Protein AF-A0A952D8H9-F1 (afdb_monomer)

Nearest PDB structures (foldseek):
  8oxl-assembly2_A  TM=5.268E-01  e=3.292E+00  Blumeria hordei DH14
  8xb5-assembly1_A  TM=4.236E-01  e=2.931E+00  Acinetobacter phage SH-Ab 15497

Foldseek 3Di:
DPPPDDDFDQWDCDPNDTFGWPDKDDQDWDWDDPPDPDTDIWGWIFTDGPVDPWIFIWTADPVGIDTPGTDD

Structure (mmCIF, N/CA/C/O backbone):
data_AF-A0A952D8H9-F1
#
_entry.id   AF-A0A952D8H9-F1
#
loop_
_atom_site.group_PDB
_atom_site.id
_atom_site.type_symbol
_atom_site.label_atom_id
_atom_site.label_alt_id
_atom_site.label_comp_id
_atom_site.label_asym_id
_atom_site.label_entity_id
_atom_site.label_seq_id
_atom_site.pdbx_PDB_ins_code
_atom_site.Cartn_x
_atom_site.Cartn_y
_atom_site.Cartn_z
_atom_site.occupancy
_atom_site.B_iso_or_equiv
_atom_site.auth_seq_id
_atom_site.auth_comp_id
_atom_site.auth_asym_id
_atom_site.auth_atom_id
_atom_site.pdbx_PDB_model_num
ATOM 1 N N . MET A 1 1 ? -0.139 -8.777 -25.077 1.00 36.22 1 MET A N 1
ATOM 2 C CA . MET A 1 1 ? -1.412 -8.674 -24.329 1.00 36.22 1 MET A CA 1
ATOM 3 C C . MET A 1 1 ? -1.063 -8.310 -22.898 1.00 36.22 1 MET A C 1
ATOM 5 O O . MET A 1 1 ? -0.599 -9.170 -22.164 1.00 36.22 1 MET A O 1
ATOM 9 N N . ILE A 1 2 ? -1.136 -7.029 -22.538 1.00 44.53 2 ILE A N 1
ATOM 10 C CA . ILE A 1 2 ? -0.774 -6.584 -21.189 1.00 44.53 2 ILE A CA 1
ATOM 11 C C . ILE A 1 2 ? -2.006 -6.869 -20.334 1.00 44.53 2 ILE A C 1
ATOM 13 O O . ILE A 1 2 ? -3.027 -6.207 -20.490 1.00 44.53 2 ILE A O 1
ATOM 17 N N . ALA A 1 3 ? -1.962 -7.931 -19.534 1.00 42.25 3 ALA A N 1
ATOM 18 C CA . ALA A 1 3 ? -3.052 -8.269 -18.634 1.00 42.25 3 ALA A CA 1
ATOM 19 C C . ALA A 1 3 ? -3.201 -7.130 -17.618 1.00 42.25 3 ALA A C 1
ATOM 21 O O . ALA A 1 3 ? -2.378 -7.012 -16.716 1.00 42.25 3 ALA A O 1
ATOM 22 N N . SER A 1 4 ? -4.210 -6.272 -17.784 1.00 42.50 4 SER A N 1
ATOM 23 C CA . SER A 1 4 ? -4.577 -5.266 -16.787 1.00 42.50 4 SER A CA 1
ATOM 24 C C . SER A 1 4 ? -4.897 -5.994 -15.480 1.00 42.50 4 SER A C 1
ATOM 26 O O . SER A 1 4 ? -5.855 -6.776 -15.442 1.00 42.50 4 SER A O 1
AT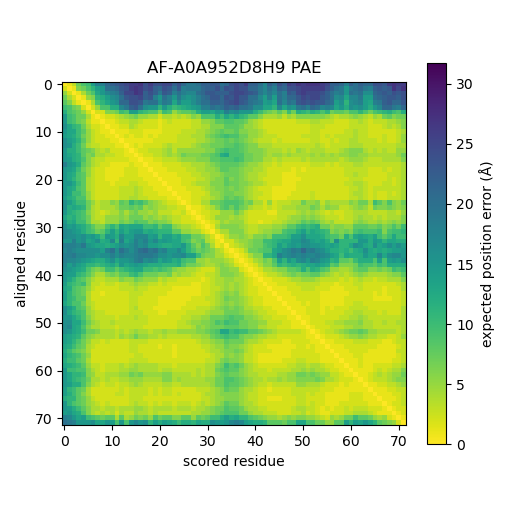OM 28 N N . PRO A 1 5 ? -4.089 -5.849 -14.419 1.00 56.84 5 PRO A N 1
ATOM 29 C CA . PRO A 1 5 ? -4.250 -6.712 -13.272 1.00 56.84 5 PRO A CA 1
ATOM 30 C C . PRO A 1 5 ? -5.434 -6.240 -12.426 1.00 56.84 5 PRO A C 1
ATOM 32 O O . PRO A 1 5 ? -5.385 -5.214 -11.765 1.00 56.84 5 PRO A O 1
ATOM 35 N N . ARG A 1 6 ? -6.467 -7.086 -12.390 1.00 63.12 6 ARG A N 1
ATOM 36 C CA . ARG A 1 6 ? -7.117 -7.523 -11.145 1.00 63.12 6 ARG A CA 1
ATOM 37 C C . ARG A 1 6 ? -7.625 -6.407 -10.202 1.00 63.12 6 ARG A C 1
ATOM 39 O O . ARG A 1 6 ? -7.225 -6.400 -9.041 1.00 63.12 6 ARG A O 1
ATOM 46 N N . GLY A 1 7 ? -8.572 -5.592 -10.671 1.00 75.81 7 GLY A N 1
ATOM 47 C CA . GLY A 1 7 ? -9.550 -4.857 -9.845 1.00 75.81 7 GLY A CA 1
ATOM 48 C C . GLY A 1 7 ? -9.014 -3.768 -8.903 1.00 75.81 7 GLY A C 1
ATOM 49 O O . GLY A 1 7 ? -7.816 -3.642 -8.6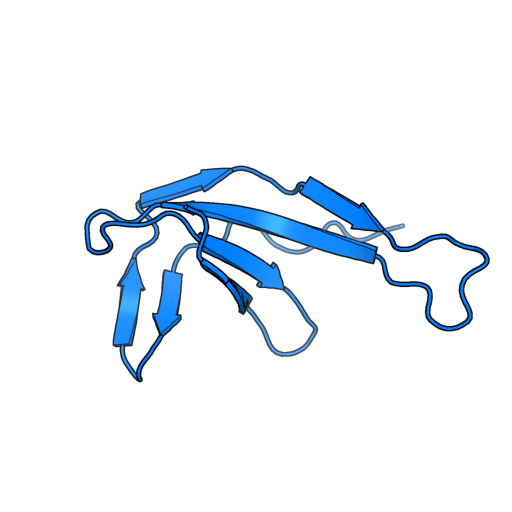68 1.00 75.81 7 GLY A O 1
ATOM 50 N N . ASP A 1 8 ? -9.932 -2.966 -8.365 1.00 84.56 8 ASP A N 1
ATOM 51 C CA . ASP A 1 8 ? -9.667 -1.944 -7.347 1.00 84.56 8 ASP A CA 1
ATOM 52 C C . ASP A 1 8 ? -9.218 -2.550 -5.998 1.00 84.56 8 ASP A C 1
ATOM 54 O O . ASP A 1 8 ? -9.671 -3.639 -5.618 1.00 84.56 8 ASP A O 1
ATOM 58 N N . PRO A 1 9 ? -8.329 -1.871 -5.245 1.00 90.81 9 PRO A N 1
ATOM 59 C CA . PRO A 1 9 ? -8.003 -2.277 -3.887 1.00 90.81 9 PRO A CA 1
ATOM 60 C C . PRO A 1 9 ? -9.214 -2.078 -2.966 1.00 90.81 9 PRO A C 1
ATOM 62 O O . PRO A 1 9 ? -9.881 -1.049 -2.992 1.00 90.81 9 PRO A O 1
ATOM 65 N N . ARG A 1 10 ? -9.478 -3.083 -2.125 1.00 91.38 10 ARG A N 1
ATOM 66 C CA . ARG A 1 10 ? -10.635 -3.125 -1.205 1.00 91.38 10 ARG A CA 1
ATOM 67 C C . ARG A 1 10 ? -10.254 -2.913 0.259 1.00 91.38 10 ARG A C 1
ATOM 69 O O . ARG A 1 10 ? -11.099 -2.560 1.073 1.00 91.38 10 ARG A O 1
ATOM 76 N N . ALA A 1 11 ? -9.001 -3.193 0.606 1.00 92.25 11 ALA A N 1
ATOM 77 C CA . ALA A 1 11 ? -8.482 -3.052 1.956 1.00 92.25 11 ALA A CA 1
ATOM 78 C C . ALA A 1 11 ? -6.970 -2.805 1.936 1.00 92.25 11 ALA A C 1
ATOM 80 O O . ALA A 1 11 ? -6.280 -3.259 1.018 1.00 92.25 11 ALA A O 1
ATOM 81 N N . LEU A 1 12 ? -6.483 -2.127 2.971 1.00 91.75 12 LEU A N 1
ATOM 82 C CA . LEU A 1 12 ? -5.072 -1.923 3.284 1.00 91.75 12 LEU A CA 1
ATOM 83 C C . LEU A 1 12 ? -4.705 -2.777 4.504 1.00 91.75 12 LEU A C 1
ATOM 85 O O . LEU A 1 12 ? -5.395 -2.729 5.518 1.00 91.75 12 LEU A O 1
ATOM 89 N N . ASP A 1 13 ? -3.597 -3.509 4.434 1.00 91.12 13 ASP A N 1
ATOM 90 C CA . ASP A 1 13 ? -2.995 -4.153 5.603 1.00 91.12 13 ASP A CA 1
ATOM 91 C C . ASP A 1 13 ? -1.931 -3.210 6.202 1.00 91.12 13 ASP A C 1
ATOM 93 O O . ASP A 1 13 ? -0.880 -2.977 5.600 1.00 91.12 13 ASP A O 1
ATOM 97 N N . TRP A 1 14 ? -2.208 -2.636 7.377 1.00 89.75 14 TRP A N 1
ATOM 98 C CA . TRP A 1 14 ? -1.356 -1.649 8.055 1.00 89.75 14 TRP A CA 1
ATOM 99 C C . TRP A 1 14 ? -1.311 -1.884 9.566 1.00 89.75 14 TRP A C 1
ATOM 101 O O . TRP A 1 14 ? -2.346 -2.055 10.200 1.00 89.75 14 TRP A O 1
ATOM 111 N N . GLN A 1 15 ? -0.111 -1.893 10.161 1.00 89.31 15 GLN A N 1
ATOM 112 C CA . GLN A 1 15 ? 0.099 -2.134 11.602 1.00 89.31 15 GLN A CA 1
ATOM 113 C C . GLN A 1 15 ? -0.655 -3.368 12.145 1.00 89.31 15 GLN A C 1
ATOM 115 O O . GLN A 1 15 ? -1.291 -3.317 13.195 1.00 89.31 15 GLN A O 1
ATOM 120 N N . ASN A 1 16 ? -0.611 -4.488 11.411 1.00 90.69 16 ASN A N 1
ATOM 121 C CA . ASN A 1 16 ? -1.330 -5.728 11.744 1.00 90.69 16 ASN A CA 1
ATOM 122 C C . ASN A 1 16 ? -2.867 -5.571 11.830 1.00 90.69 16 ASN A C 1
ATOM 124 O O . ASN A 1 16 ? -3.556 -6.401 12.423 1.00 90.69 16 ASN A O 1
ATOM 128 N N . ARG A 1 17 ? -3.412 -4.508 11.231 1.00 92.12 17 ARG A N 1
ATOM 129 C CA . ARG A 1 17 ? -4.844 -4.271 11.055 1.00 92.12 17 ARG A CA 1
ATOM 130 C C . ARG A 1 17 ? -5.184 -4.255 9.575 1.00 92.12 17 ARG A C 1
ATOM 132 O O . ARG A 1 17 ? -4.401 -3.792 8.750 1.00 92.12 17 ARG A O 1
ATOM 139 N N . ARG A 1 18 ? -6.387 -4.724 9.260 1.00 92.50 18 ARG A N 1
ATOM 140 C CA . ARG A 1 18 ? -6.965 -4.614 7.927 1.00 92.50 18 ARG A CA 1
ATOM 141 C C . ARG A 1 18 ? -7.956 -3.463 7.919 1.00 92.50 18 ARG A C 1
ATOM 143 O O . ARG A 1 18 ? -8.976 -3.542 8.594 1.00 92.50 18 ARG A O 1
ATOM 150 N N . ILE A 1 19 ? -7.626 -2.422 7.175 1.00 94.12 19 ILE A N 1
ATOM 151 C CA . ILE A 1 19 ? -8.383 -1.178 7.087 1.00 94.12 19 ILE A CA 1
ATOM 152 C C . ILE A 1 19 ? -9.209 -1.208 5.808 1.00 94.12 19 ILE A C 1
ATOM 154 O O . ILE A 1 19 ? -8.680 -1.514 4.732 1.00 94.12 19 ILE A O 1
ATOM 158 N N . ALA A 1 20 ? -10.506 -0.929 5.916 1.00 94.44 20 ALA A N 1
ATOM 159 C CA . ALA A 1 20 ? -11.395 -0.935 4.759 1.00 94.44 20 ALA A CA 1
ATOM 160 C C . ALA A 1 20 ? -11.165 0.313 3.893 1.00 94.44 20 ALA A C 1
ATOM 162 O O . ALA A 1 20 ? -11.061 1.427 4.406 1.00 94.44 20 ALA A O 1
ATOM 163 N N . ILE A 1 21 ? -11.088 0.131 2.573 1.00 94.75 21 ILE A N 1
ATOM 164 C CA . ILE A 1 21 ? -10.986 1.252 1.630 1.00 94.75 21 ILE A CA 1
ATOM 165 C C . ILE A 1 21 ? -12.397 1.701 1.270 1.00 94.75 21 ILE A C 1
ATOM 167 O O . ILE A 1 21 ? -13.180 0.916 0.733 1.00 94.75 21 ILE A O 1
ATOM 171 N N . ALA A 1 22 ? -12.700 2.964 1.553 1.00 94.25 22 ALA A N 1
ATOM 172 C CA . ALA A 1 22 ? -13.986 3.578 1.248 1.00 94.25 22 ALA A CA 1
ATOM 173 C C . ALA A 1 22 ? -14.059 3.995 -0.225 1.00 94.25 22 ALA A C 1
ATOM 175 O O . ALA A 1 22 ? -15.064 3.764 -0.903 1.00 94.25 22 ALA A O 1
ATOM 176 N N . ARG A 1 23 ? -12.962 4.548 -0.758 1.00 92.06 23 ARG A N 1
ATOM 177 C CA . ARG A 1 23 ? -12.844 4.858 -2.185 1.00 92.06 23 ARG A CA 1
ATOM 178 C C . ARG A 1 23 ? -11.422 4.665 -2.685 1.00 92.06 23 ARG A C 1
ATOM 180 O O . ARG A 1 23 ? -10.459 4.988 -2.002 1.00 92.06 23 ARG A O 1
ATOM 187 N N . ALA A 1 24 ? -11.310 4.160 -3.909 1.00 93.12 24 ALA A N 1
ATOM 188 C CA . ALA A 1 24 ? -10.057 4.008 -4.634 1.00 93.12 24 ALA A CA 1
ATOM 189 C C . ALA A 1 24 ? -10.160 4.720 -5.989 1.00 93.12 24 ALA A C 1
ATOM 191 O O . ALA A 1 24 ? -11.094 4.483 -6.758 1.00 93.12 24 ALA A O 1
ATOM 192 N N . ARG A 1 25 ? -9.195 5.588 -6.292 1.00 92.38 25 ARG A N 1
ATOM 193 C CA . ARG A 1 25 ? -9.061 6.305 -7.565 1.00 92.38 25 ARG A CA 1
ATOM 194 C C . ARG A 1 25 ? -7.812 5.818 -8.294 1.00 92.38 25 ARG A C 1
ATOM 196 O O . ARG A 1 25 ? -6.725 5.856 -7.729 1.00 92.38 25 ARG A O 1
ATOM 203 N N . GLY A 1 26 ? -7.964 5.361 -9.534 1.00 88.38 26 GLY A N 1
ATOM 204 C CA . GLY A 1 26 ? -6.877 4.802 -10.343 1.00 88.38 26 GLY A CA 1
ATOM 205 C C . GLY A 1 26 ? -7.383 3.767 -11.361 1.00 88.38 26 GLY A C 1
ATOM 206 O O . GLY A 1 26 ? -8.5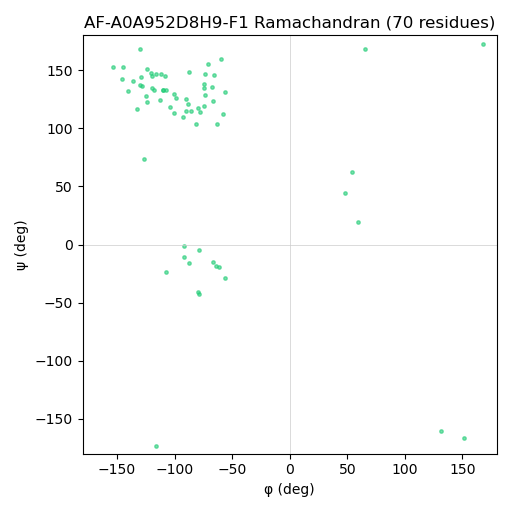99 3.662 -11.553 1.00 88.38 26 GLY A O 1
ATOM 207 N N . PRO A 1 27 ? -6.491 2.975 -11.988 1.00 88.88 27 PRO A N 1
ATOM 208 C CA . PRO A 1 27 ? -5.038 3.006 -11.819 1.00 88.88 27 PRO A CA 1
ATOM 209 C C . PRO A 1 27 ? -4.399 4.220 -12.495 1.00 88.88 27 PRO A C 1
ATOM 211 O O . PRO A 1 27 ? -4.595 4.455 -13.687 1.00 88.88 27 PRO A O 1
ATOM 214 N N . GLU A 1 28 ? -3.588 4.954 -11.746 1.00 88.69 28 GLU A N 1
ATOM 215 C CA . GLU A 1 28 ? -2.632 5.895 -12.312 1.00 88.69 28 GLU A CA 1
ATOM 216 C C . GLU A 1 28 ? -1.311 5.166 -12.545 1.00 88.69 28 GLU A C 1
ATOM 218 O O . GLU A 1 28 ? -0.669 4.687 -11.608 1.00 88.69 28 GLU A O 1
ATOM 223 N N . ARG A 1 29 ? -0.911 5.036 -13.811 1.00 86.81 29 ARG A N 1
ATOM 224 C CA . ARG A 1 29 ? 0.341 4.371 -14.161 1.00 86.81 29 ARG A CA 1
ATOM 225 C C . ARG A 1 29 ? 1.489 5.366 -14.102 1.00 86.81 29 ARG A C 1
ATOM 227 O O . ARG A 1 29 ? 1.576 6.256 -14.942 1.00 86.81 29 ARG A O 1
ATOM 234 N N . LEU A 1 30 ? 2.408 5.145 -13.169 1.00 84.88 30 LEU A N 1
ATOM 235 C CA . LEU A 1 30 ? 3.691 5.832 -13.128 1.00 84.88 30 LEU A CA 1
ATOM 236 C C . LEU A 1 30 ? 4.767 4.877 -13.626 1.00 84.88 30 LEU A C 1
ATOM 238 O O . LEU A 1 30 ? 5.004 3.808 -13.052 1.00 84.88 30 LEU A O 1
ATOM 242 N N . SER A 1 31 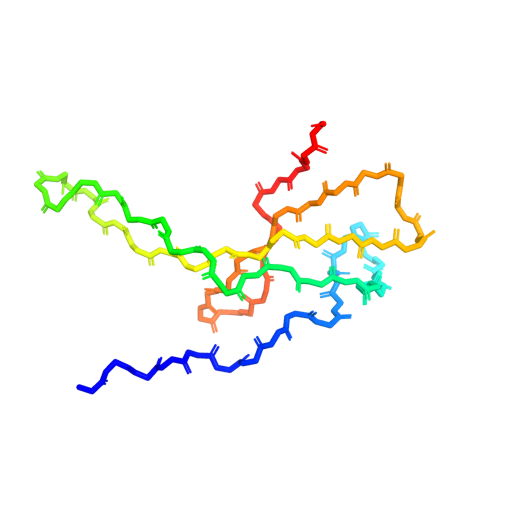? 5.415 5.270 -14.713 1.00 81.88 31 SER A N 1
ATOM 243 C CA . SER A 1 31 ? 6.599 4.598 -15.217 1.00 81.88 31 SER A CA 1
ATOM 244 C C . SER A 1 31 ? 7.822 5.475 -15.023 1.00 81.88 31 SER A C 1
ATOM 246 O O . SER A 1 31 ? 7.791 6.654 -15.370 1.00 81.88 31 SER A O 1
ATOM 248 N N . GLY A 1 32 ? 8.895 4.885 -14.503 1.00 79.12 32 GLY A N 1
ATOM 249 C CA . GLY A 1 32 ? 10.222 5.468 -14.616 1.00 79.12 32 GLY A CA 1
ATOM 250 C C . GLY A 1 32 ? 10.609 5.631 -16.085 1.00 79.12 32 GLY A C 1
ATOM 251 O O . GLY A 1 32 ? 10.046 4.989 -16.977 1.00 79.12 32 GLY A O 1
ATOM 252 N N . GLU A 1 33 ? 11.567 6.511 -16.333 1.00 80.12 33 GLU A N 1
ATOM 253 C CA . GLU A 1 33 ? 12.084 6.771 -17.669 1.00 80.12 33 GLU A CA 1
ATOM 254 C C . GLU A 1 33 ? 12.590 5.467 -18.309 1.00 80.12 33 GLU A C 1
ATOM 256 O O . GLU A 1 33 ?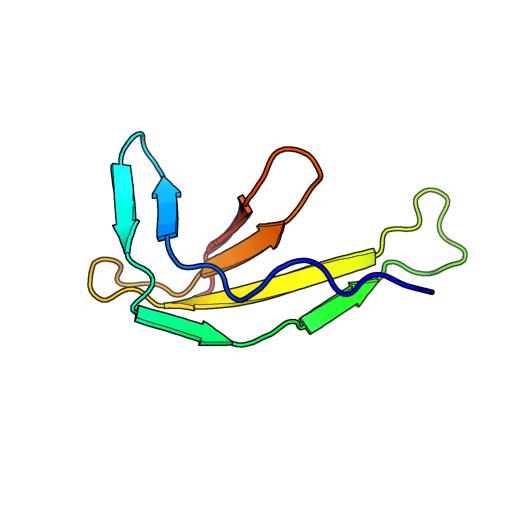 13.334 4.705 -17.692 1.00 80.12 33 GLU A O 1
ATOM 261 N N . TRP A 1 34 ? 12.182 5.188 -19.550 1.00 69.56 34 TRP A N 1
ATOM 262 C CA . TRP A 1 34 ? 12.506 3.930 -20.243 1.00 69.56 34 TRP A CA 1
ATOM 263 C C . TRP A 1 34 ? 14.001 3.773 -20.561 1.00 69.56 34 TRP A C 1
ATOM 265 O O . TRP A 1 34 ? 14.444 2.673 -20.879 1.00 69.56 34 TRP A O 1
ATOM 275 N N . TRP A 1 35 ? 14.765 4.865 -20.472 1.00 70.69 35 TRP A N 1
ATOM 276 C CA . TRP A 1 35 ? 16.225 4.896 -20.586 1.00 70.69 35 TRP A CA 1
ATOM 277 C C . TRP A 1 35 ? 16.950 4.758 -19.242 1.00 70.69 35 TRP A C 1
ATOM 279 O O . TRP A 1 35 ? 18.178 4.790 -19.208 1.00 70.69 35 TRP A O 1
ATOM 289 N N . SER A 1 36 ? 16.219 4.659 -18.130 1.00 76.06 36 SER A N 1
ATOM 290 C CA . SER A 1 36 ? 16.820 4.448 -16.818 1.00 76.06 36 SER A CA 1
ATOM 291 C C . SER A 1 36 ? 17.323 3.012 -16.692 1.00 76.06 36 SER A C 1
ATOM 293 O O . SER A 1 36 ? 16.698 2.087 -17.205 1.00 76.06 36 SER A O 1
ATOM 295 N N . ASP A 1 37 ? 18.420 2.817 -15.961 1.00 74.94 37 ASP A N 1
ATOM 296 C CA . ASP A 1 37 ? 19.004 1.498 -15.668 1.00 74.94 37 ASP A CA 1
ATOM 297 C C . ASP A 1 37 ? 18.034 0.586 -14.883 1.00 74.94 37 ASP A C 1
ATOM 299 O O . ASP A 1 37 ? 18.138 -0.636 -14.898 1.00 74.94 37 ASP A O 1
ATOM 303 N N . SER A 1 38 ? 17.025 1.177 -14.233 1.00 70.12 38 SER A N 1
ATOM 304 C CA . SER A 1 38 ? 15.950 0.467 -13.533 1.00 70.12 38 SER A CA 1
ATOM 305 C C . SER A 1 38 ? 14.572 0.945 -14.005 1.00 70.12 38 SER A C 1
ATOM 307 O O . SER A 1 38 ? 13.874 1.657 -13.273 1.00 70.12 38 SER A O 1
ATOM 309 N N . PRO A 1 39 ? 14.146 0.568 -15.225 1.00 72.88 39 PRO A N 1
ATOM 310 C CA . PRO A 1 39 ? 12.837 0.943 -15.727 1.00 72.88 39 PRO A CA 1
ATOM 311 C C . PRO A 1 39 ? 11.767 0.236 -14.889 1.00 72.88 39 PRO A C 1
ATOM 313 O O . PRO A 1 39 ? 11.742 -0.990 -14.772 1.00 72.88 39 PRO A O 1
ATOM 316 N N . PHE A 1 40 ? 10.862 1.010 -14.296 1.00 79.88 40 PHE A N 1
ATOM 317 C CA . PHE A 1 40 ? 9.704 0.476 -13.584 1.00 79.88 40 PHE A CA 1
ATOM 318 C C . PHE A 1 40 ? 8.425 1.005 -14.219 1.00 79.88 40 PHE A C 1
ATOM 320 O O . PHE A 1 40 ? 8.388 2.131 -14.694 1.00 79.88 40 PHE A O 1
ATOM 327 N N . ALA A 1 41 ? 7.363 0.208 -14.200 1.00 83.81 41 ALA A N 1
ATOM 328 C CA . ALA A 1 41 ? 6.010 0.654 -14.499 1.00 83.81 41 ALA A CA 1
ATOM 329 C C . ALA A 1 41 ? 5.103 0.105 -13.404 1.00 83.81 41 ALA A C 1
ATOM 331 O O . ALA A 1 41 ? 5.010 -1.112 -13.228 1.00 83.81 41 ALA A O 1
ATOM 332 N N . ARG A 1 42 ? 4.493 0.998 -12.625 1.00 87.00 42 ARG A N 1
ATOM 333 C CA . ARG A 1 42 ? 3.618 0.634 -11.511 1.00 87.00 42 ARG A CA 1
ATOM 334 C C . ARG A 1 42 ? 2.297 1.366 -11.638 1.00 87.00 42 ARG A C 1
ATOM 336 O O . ARG A 1 42 ? 2.259 2.553 -11.945 1.00 87.00 42 ARG A O 1
ATOM 343 N N . ASP A 1 43 ? 1.231 0.624 -11.398 1.00 90.06 43 ASP A N 1
ATOM 344 C CA . ASP A 1 43 ? -0.112 1.163 -11.281 1.00 90.06 43 ASP A CA 1
ATOM 345 C C . ASP A 1 43 ? -0.358 1.522 -9.817 1.00 90.06 43 ASP A C 1
ATOM 347 O O . ASP A 1 43 ? -0.178 0.682 -8.929 1.00 90.06 43 ASP A O 1
ATOM 351 N N . TYR A 1 44 ? -0.747 2.768 -9.582 1.00 91.56 44 TYR A N 1
ATOM 352 C CA . TYR A 1 44 ? -1.064 3.300 -8.270 1.00 91.56 44 TYR A CA 1
ATOM 353 C C . TYR A 1 44 ? -2.553 3.613 -8.159 1.00 91.56 44 TYR A C 1
ATOM 355 O O . TYR A 1 44 ? -3.209 4.020 -9.118 1.00 91.56 44 TYR A O 1
ATOM 363 N N . TRP A 1 45 ? -3.081 3.439 -6.957 1.00 93.31 45 TRP A N 1
ATOM 364 C CA . TRP A 1 45 ? -4.429 3.819 -6.580 1.00 93.31 45 TRP A CA 1
ATOM 365 C C . TRP A 1 45 ? -4.352 4.746 -5.382 1.00 93.31 45 TRP A C 1
ATOM 367 O O . TRP A 1 45 ? -3.831 4.367 -4.330 1.00 93.31 45 TRP A O 1
ATOM 377 N N . ARG A 1 46 ? -4.908 5.944 -5.532 1.00 94.31 46 ARG A N 1
ATOM 378 C CA . ARG A 1 46 ? -5.130 6.867 -4.423 1.00 94.31 46 ARG A CA 1
ATOM 379 C C . ARG A 1 46 ? -6.385 6.438 -3.686 1.00 94.31 46 ARG A C 1
ATOM 381 O O . ARG A 1 46 ? -7.458 6.363 -4.284 1.00 94.31 46 ARG A O 1
ATOM 388 N N . CYS A 1 47 ? -6.225 6.083 -2.425 1.00 94.88 47 CYS A N 1
ATOM 389 C CA . CYS A 1 47 ? -7.254 5.471 -1.609 1.00 94.88 47 CYS A CA 1
ATOM 390 C C . CYS A 1 47 ? -7.563 6.348 -0.398 1.00 94.88 47 CYS A C 1
ATOM 392 O O . CYS A 1 47 ? -6.672 6.966 0.179 1.00 94.88 47 CYS A O 1
ATOM 394 N N . GLU A 1 48 ? -8.827 6.348 -0.006 1.00 94.88 48 GLU A N 1
ATOM 395 C CA . GLU A 1 48 ? -9.345 6.975 1.208 1.00 94.88 48 GLU A CA 1
ATOM 396 C C . GLU A 1 48 ? -10.078 5.908 2.035 1.00 94.88 48 GLU A C 1
ATOM 398 O O . GLU A 1 48 ? -10.605 4.923 1.499 1.00 94.88 48 GLU A O 1
ATOM 403 N N . SER A 1 49 ? -10.090 6.085 3.351 1.00 94.56 49 SER A N 1
ATOM 404 C CA . SER A 1 49 ? -10.768 5.206 4.303 1.00 94.56 49 SER A CA 1
ATOM 405 C C . SER A 1 49 ? -11.497 6.063 5.326 1.00 94.56 49 SER A C 1
ATOM 407 O O . SER A 1 49 ? -10.933 7.046 5.785 1.00 94.56 49 SER A O 1
ATOM 409 N N . ASP A 1 50 ? -12.702 5.667 5.733 1.00 94.00 50 ASP A N 1
ATOM 410 C CA . ASP A 1 50 ? -13.402 6.303 6.858 1.00 94.00 50 A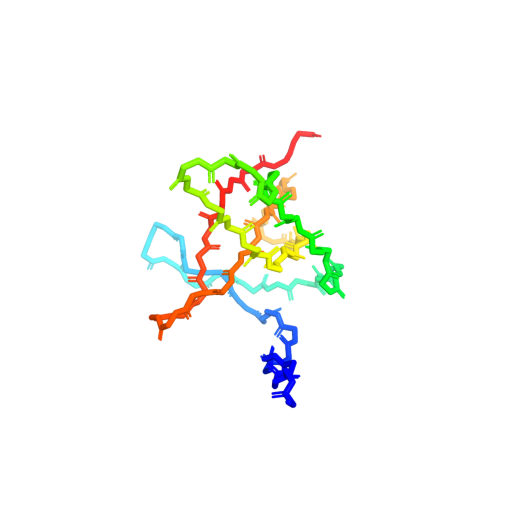SP A CA 1
ATOM 411 C C . ASP A 1 50 ? -12.666 6.116 8.202 1.00 94.00 50 ASP A C 1
ATOM 413 O O . ASP A 1 50 ? -12.929 6.842 9.157 1.00 94.00 50 ASP A O 1
ATOM 417 N N . GLU A 1 51 ? -11.751 5.142 8.304 1.00 93.69 51 GLU A N 1
ATOM 418 C CA . GLU A 1 51 ? -10.972 4.880 9.525 1.00 93.69 51 GLU A CA 1
ATOM 419 C C . GLU A 1 51 ? -9.684 5.712 9.618 1.00 93.69 51 GLU A C 1
ATOM 421 O O . GLU A 1 51 ? -9.062 5.759 10.682 1.00 93.69 51 GLU A O 1
ATOM 426 N N . LEU A 1 52 ? -9.235 6.303 8.508 1.00 90.50 52 LEU A N 1
ATOM 427 C CA . LEU A 1 52 ? -7.959 7.005 8.410 1.00 90.50 52 LEU A CA 1
ATOM 428 C C . LEU A 1 52 ? -8.201 8.458 8.024 1.00 90.50 52 LEU A C 1
ATOM 430 O O . LEU A 1 52 ? -8.931 8.755 7.090 1.00 90.50 52 LEU A O 1
ATOM 434 N N . GLU A 1 53 ? -7.518 9.367 8.704 1.00 89.94 53 GLU A N 1
ATOM 435 C CA . GLU A 1 53 ? -7.661 10.808 8.466 1.00 89.94 53 GLU A CA 1
ATOM 436 C C . GLU A 1 53 ? -6.896 11.291 7.221 1.00 89.94 53 GLU A C 1
ATOM 438 O O . GLU A 1 53 ? -6.981 12.460 6.861 1.00 89.94 53 GLU A O 1
ATOM 443 N N . GLN A 1 54 ? -6.129 10.407 6.575 1.00 90.56 54 GLN A N 1
ATOM 444 C CA . GLN A 1 54 ? -5.246 10.726 5.455 1.00 90.56 54 GLN A CA 1
ATOM 445 C C . GLN A 1 54 ? -5.490 9.780 4.282 1.00 90.56 54 GLN A C 1
ATOM 447 O O . GLN A 1 54 ? -5.729 8.579 4.457 1.00 90.56 54 GLN A O 1
ATOM 452 N N . GLU A 1 55 ? -5.371 10.325 3.074 1.00 93.94 55 GLU A N 1
ATOM 453 C CA . GLU A 1 55 ? -5.332 9.528 1.856 1.00 93.94 55 GLU A CA 1
ATOM 454 C C . GLU A 1 55 ? -4.002 8.772 1.760 1.00 93.94 55 GLU A C 1
ATOM 456 O O . GLU A 1 55 ? -2.977 9.158 2.325 1.00 93.94 55 GLU A O 1
ATO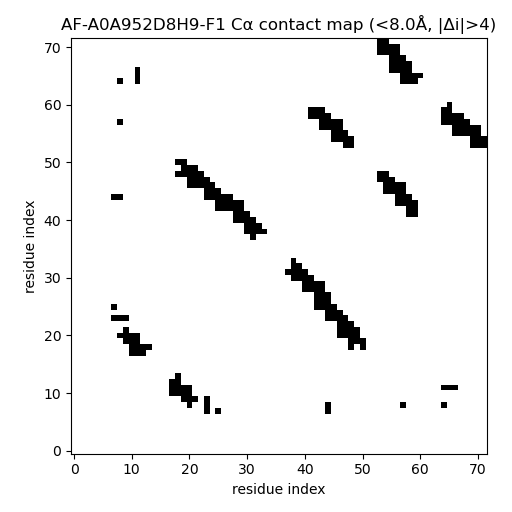M 461 N N . PHE A 1 56 ? -3.995 7.668 1.024 1.00 94.25 56 PHE A N 1
ATOM 462 C CA . PHE A 1 56 ? -2.799 6.854 0.853 1.00 94.25 56 PHE A CA 1
ATOM 463 C C . PHE A 1 56 ? -2.718 6.249 -0.539 1.00 94.25 56 PHE A C 1
ATOM 465 O O . PHE A 1 56 ? -3.722 6.005 -1.208 1.00 94.25 56 PHE A O 1
ATOM 472 N N . LEU A 1 57 ? -1.493 5.988 -0.982 1.00 93.94 57 LEU A N 1
ATOM 473 C CA . LEU A 1 57 ? -1.228 5.360 -2.267 1.00 93.94 57 LEU A CA 1
ATOM 474 C C . LEU A 1 57 ? -0.976 3.870 -2.083 1.00 93.94 57 LEU A C 1
ATOM 476 O O . LEU A 1 57 ? -0.078 3.456 -1.344 1.00 93.94 57 LEU A O 1
ATOM 480 N N . LEU A 1 58 ? -1.738 3.069 -2.819 1.00 94.06 58 LEU A N 1
ATOM 481 C CA . LEU A 1 58 ? -1.508 1.641 -2.966 1.00 94.06 58 LEU A CA 1
ATOM 482 C C . LEU A 1 58 ? -0.988 1.321 -4.355 1.00 94.06 58 LEU A C 1
ATOM 484 O O . LEU A 1 58 ? -1.436 1.896 -5.340 1.00 94.06 58 LEU A O 1
ATOM 488 N N . TYR A 1 59 ? -0.106 0.339 -4.441 1.00 91.81 59 TYR A N 1
ATOM 489 C CA . TYR A 1 59 ? 0.200 -0.350 -5.690 1.00 91.81 59 TYR A CA 1
ATOM 490 C C . TYR A 1 59 ? 0.127 -1.851 -5.471 1.00 91.81 59 TYR A C 1
ATOM 492 O O . TYR A 1 59 ? 0.061 -2.334 -4.338 1.00 91.81 59 TYR A O 1
ATOM 500 N N . ARG A 1 60 ? 0.137 -2.608 -6.563 1.00 87.75 60 ARG A N 1
ATOM 501 C CA . ARG A 1 60 ? 0.144 -4.066 -6.509 1.00 87.75 60 ARG A CA 1
ATOM 502 C C . ARG A 1 60 ? 1.405 -4.624 -7.142 1.00 87.75 60 ARG A C 1
ATOM 504 O O . ARG A 1 60 ? 1.740 -4.263 -8.267 1.00 87.75 60 ARG A O 1
ATOM 511 N N . ASP A 1 61 ? 2.045 -5.558 -6.450 1.00 86.50 61 ASP A N 1
ATOM 512 C CA . ASP A 1 61 ? 3.101 -6.400 -7.010 1.00 86.50 61 ASP A CA 1
ATOM 513 C C . ASP A 1 61 ? 2.689 -7.887 -7.021 1.00 86.50 61 ASP A C 1
ATOM 515 O O . ASP A 1 61 ? 1.538 -8.242 -6.738 1.00 86.50 61 ASP A O 1
ATOM 519 N N . ALA A 1 62 ? 3.622 -8.770 -7.384 1.00 84.50 62 ALA A N 1
ATOM 520 C CA . ALA A 1 62 ? 3.410 -10.216 -7.442 1.00 84.50 62 ALA A CA 1
ATOM 521 C C . ALA A 1 62 ? 2.916 -10.831 -6.114 1.00 84.50 62 ALA A C 1
ATOM 523 O O . ALA A 1 62 ? 2.197 -11.829 -6.126 1.00 8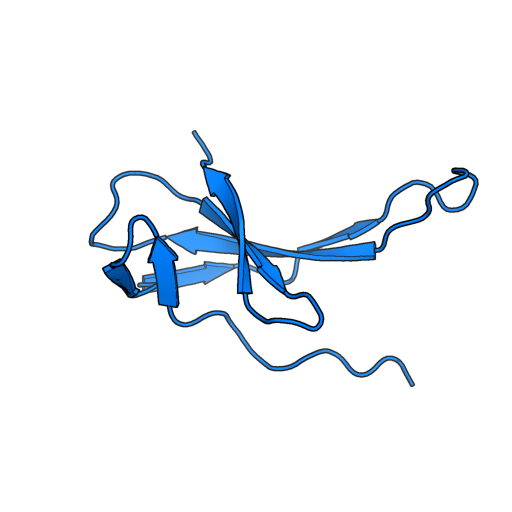4.50 62 ALA A O 1
ATOM 524 N N . THR A 1 63 ? 3.268 -10.224 -4.984 1.00 86.94 63 THR A N 1
ATOM 525 C CA . THR A 1 63 ? 2.950 -10.652 -3.617 1.00 86.94 63 THR A CA 1
ATOM 526 C C . THR A 1 63 ? 1.657 -10.048 -3.066 1.00 86.94 63 THR A C 1
ATOM 528 O O . THR A 1 63 ? 1.173 -10.509 -2.035 1.00 86.94 63 THR A O 1
ATOM 531 N N . GLY A 1 64 ? 1.063 -9.053 -3.736 1.00 87.06 64 GLY A N 1
ATOM 532 C CA . GLY A 1 64 ? -0.197 -8.436 -3.313 1.00 87.06 64 GLY A CA 1
ATOM 533 C C . GLY A 1 64 ? -0.165 -6.911 -3.285 1.00 87.06 64 GLY A C 1
ATOM 534 O O . GLY A 1 64 ? 0.647 -6.282 -3.960 1.00 87.06 64 GLY A O 1
ATOM 535 N N . TRP A 1 65 ? -1.105 -6.330 -2.537 1.00 90.19 65 TRP A N 1
ATOM 536 C CA . TRP A 1 65 ? -1.216 -4.885 -2.343 1.00 90.19 65 TRP A CA 1
ATOM 537 C C . TRP A 1 65 ? -0.130 -4.380 -1.396 1.00 90.19 65 TRP A C 1
ATOM 539 O O . TRP A 1 65 ? 0.160 -5.013 -0.379 1.00 90.19 65 TRP A O 1
ATOM 549 N N . LYS A 1 66 ? 0.458 -3.237 -1.736 1.00 91.56 66 LYS A N 1
ATOM 550 C CA . LYS A 1 66 ? 1.506 -2.564 -0.975 1.00 91.56 66 LYS A CA 1
ATOM 551 C C . LYS A 1 66 ? 1.145 -1.108 -0.778 1.00 91.56 66 LYS A C 1
ATOM 553 O O . LYS A 1 66 ? 0.721 -0.438 -1.718 1.00 91.56 66 LYS A O 1
ATOM 558 N N . LEU A 1 67 ? 1.382 -0.628 0.435 1.00 93.62 67 LEU A N 1
ATOM 559 C CA . LEU A 1 67 ? 1.367 0.790 0.739 1.00 93.62 67 LEU A CA 1
ATOM 560 C C . LEU A 1 67 ? 2.639 1.433 0.184 1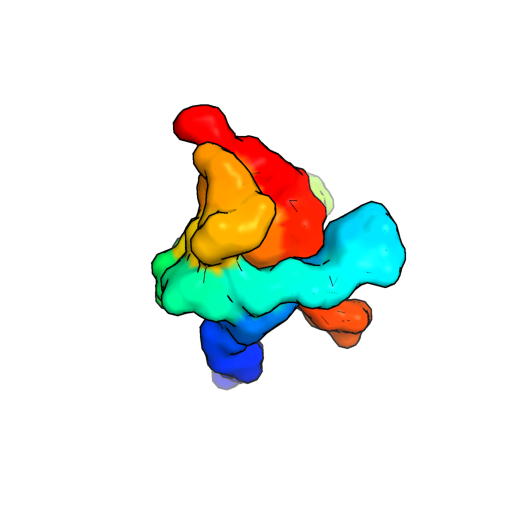.00 93.62 67 LEU A C 1
ATOM 562 O O . LEU A 1 67 ? 3.742 1.053 0.570 1.00 93.62 67 LEU A O 1
ATOM 566 N N . GLN A 1 68 ? 2.475 2.388 -0.729 1.00 92.62 68 GLN A N 1
ATOM 567 C CA . GLN A 1 68 ? 3.570 3.230 -1.205 1.00 92.62 68 GLN A CA 1
ATOM 568 C C . GLN A 1 68 ? 3.878 4.334 -0.195 1.00 92.62 68 GLN A C 1
ATOM 570 O O . GLN A 1 68 ? 5.042 4.627 0.061 1.00 92.62 68 GLN A O 1
ATOM 575 N N . GLY A 1 69 ? 2.833 4.947 0.360 1.00 93.19 69 GLY A N 1
ATOM 576 C CA . GLY A 1 69 ? 2.960 6.056 1.293 1.00 93.19 69 GLY A CA 1
ATOM 577 C C . GLY A 1 69 ? 1.633 6.756 1.551 1.00 93.19 69 GLY A C 1
ATOM 578 O O . GLY A 1 69 ? 0.620 6.465 0.911 1.00 93.19 69 GLY A O 1
ATOM 579 N N . TRP A 1 70 ? 1.678 7.674 2.505 1.00 92.44 70 TRP A N 1
ATOM 580 C CA . TRP A 1 70 ? 0.585 8.567 2.866 1.00 92.44 70 TRP A CA 1
ATOM 581 C C . TRP A 1 70 ? 0.633 9.821 1.996 1.00 92.44 70 TRP A C 1
ATOM 583 O O . TRP A 1 70 ? 1.710 10.228 1.555 1.00 92.44 70 TRP A O 1
ATOM 593 N N . TYR A 1 71 ? -0.533 10.385 1.722 1.00 82.56 71 TYR A N 1
ATOM 594 C CA . TYR A 1 71 ? -0.701 11.628 0.983 1.00 82.56 71 TYR A CA 1
ATOM 595 C C . TYR A 1 71 ? -1.195 12.704 1.965 1.00 82.56 71 TYR A C 1
ATOM 597 O O . TYR A 1 71 ? -2.098 12.421 2.751 1.00 82.56 71 TYR A O 1
ATOM 605 N N . ASP A 1 72 ? -0.580 13.889 1.922 1.00 69.75 72 ASP A N 1
ATOM 606 C CA . ASP A 1 72 ? -0.939 15.090 2.706 1.00 69.75 72 ASP A CA 1
ATOM 607 C C . ASP A 1 72 ? -1.957 15.967 1.957 1.00 69.75 72 ASP A C 1
ATOM 609 O O . ASP A 1 72 ? -1.834 16.080 0.707 1.00 69.75 72 ASP A O 1
#

Radius of gyration: 13.16 Å; Cα contacts (8 Å, |Δi|>4): 130; chains: 1; bounding box: 33×26×36 Å

Mean predicted aligned error: 6.28 Å

Secondary structure (DSSP, 8-state):
-----S----EEEETTEEEEPSEEEEEEEEE--TTSSS--EEEEEEEE-TT-SSEEEEEEETTEEEEEEEE-

pLDDT: mean 84.66, std 13.31, range [36.22, 94.88]

Sequence (72 aa):
MIASPRGDPRALDWQNRRIAIARARGPERLSGEWWSDSPFARDYWRCESDELEQEFLLYRDATGWKLQGWYD

Solvent-accessible surface area (backbone atoms only — not comparable to full-atom values): 4596 Å² total; per-residue (Å²): 133,85,77,79,77,82,73,82,75,61,60,46,85,52,95,97,38,80,44,63,45,72,44,66,48,67,75,46,74,52,59,51,59,84,87,44,99,74,60,44,76,44,50,32,27,50,30,36,26,92,91,44,101,51,38,30,34,33,35,68,59,99,91,42,82,40,81,76,46,78,49,134